Protein AF-E0U781-F1 (afdb_monomer_lite)

pLDDT: mean 78.9, std 15.71, range [33.62, 96.5]

Sequence (152 aa):
MTTIFLKNSLVGELKNSPSISHENLKQIEVIVDDIYHLIDLEQEKKQQNMQQEFQERNSQLETMADLINDLSNELETKLFEFKKLADNLHKIEQELKKIFAFNYSCKQASHHFYHPSINPCILIDTQMPFLVKQENKFILETKKIELLKAHK

Organism: Gloeothece verrucosa (strain PCC 7822) (NCBI:txid497965)

Foldseek 3Di:
DPLVVVLCVVLVVVVPDPPDDPVNSVVVNVVSVVVSVVVVVVVVVVVVVVVVVVVVVLVVVVVVQVVLQVVLVVVLVVLQVVLVVLVVVVVVVVVVVVVVVVVVVVDDDDDDDDDPPPPRPPDDWDWGWHWDDDDSDIDIDIDIDDSDDPDD

Radius of gyration: 38.87 Å; chains: 1; bounding box: 83×23×102 Å

Secondary structure (DSSP, 8-state):
-HHHHHHHHHHHHHHT-TTS-HHHHHHHHHHHHHHHHHHHHHHHHHHHHHHHHHHHHHHHHHHHHHHHHHHHHHHHHHHHHHHHHHHHHHHHHHHHHHHHHHHHHHS-SS---PPP---------EEEEEEEEETTEEEEEEEEE-------

Structure (mmCIF, N/CA/C/O backbone):
data_AF-E0U781-F1
#
_entry.id   AF-E0U781-F1
#
loop_
_atom_site.group_PDB
_atom_site.id
_atom_site.type_symbol
_atom_site.label_atom_id
_atom_site.label_alt_id
_atom_site.label_comp_id
_atom_site.label_asym_id
_atom_site.label_entity_id
_atom_site.label_seq_id
_atom_site.pdbx_PDB_ins_code
_atom_site.Cartn_x
_atom_site.Cartn_y
_atom_site.Cartn_z
_atom_site.occupancy
_atom_site.B_iso_or_equiv
_atom_site.auth_seq_id
_atom_site.auth_comp_id
_atom_site.auth_asym_id
_atom_site.auth_atom_id
_atom_site.pdbx_PDB_model_num
ATOM 1 N N . MET A 1 1 ? -26.204 -3.398 24.184 1.00 53.03 1 MET A N 1
ATOM 2 C CA . MET A 1 1 ? -27.473 -4.144 24.397 1.00 53.03 1 MET A CA 1
ATOM 3 C C . MET A 1 1 ? -27.391 -5.142 25.558 1.00 53.03 1 MET A C 1
ATOM 5 O O . MET A 1 1 ? -28.404 -5.394 26.191 1.00 53.03 1 MET A O 1
ATOM 9 N N . THR A 1 2 ? -26.210 -5.677 25.883 1.00 61.88 2 THR A N 1
ATOM 10 C CA . THR A 1 2 ? -25.999 -6.702 26.924 1.00 61.88 2 THR A CA 1
ATOM 11 C C . THR A 1 2 ? -25.955 -6.166 28.363 1.00 61.88 2 THR A C 1
ATOM 13 O O . THR A 1 2 ? -26.499 -6.807 29.256 1.00 61.88 2 THR A O 1
ATOM 16 N N . THR A 1 3 ? -25.380 -4.984 28.608 1.00 68.62 3 THR A N 1
ATOM 17 C CA . THR A 1 3 ? -25.246 -4.387 29.956 1.00 68.62 3 THR A CA 1
ATOM 18 C C . THR A 1 3 ? -26.588 -3.987 30.574 1.00 68.62 3 THR A C 1
ATOM 20 O O . THR A 1 3 ? -26.852 -4.304 31.728 1.00 68.62 3 THR A O 1
ATOM 23 N N . ILE A 1 4 ? -27.490 -3.397 29.785 1.00 72.56 4 ILE A N 1
ATOM 24 C CA . ILE A 1 4 ? -28.841 -3.007 30.233 1.00 72.56 4 ILE A CA 1
ATOM 25 C C . ILE A 1 4 ? -29.673 -4.230 30.654 1.00 72.56 4 ILE A C 1
ATOM 27 O O . ILE A 1 4 ? -30.395 -4.185 31.648 1.00 72.56 4 ILE A O 1
ATOM 31 N N . PHE A 1 5 ? -29.559 -5.339 29.920 1.00 74.88 5 PHE A N 1
ATOM 32 C CA . PHE A 1 5 ? -30.291 -6.567 30.235 1.00 74.88 5 PHE A CA 1
ATOM 33 C C . PHE A 1 5 ? -29.800 -7.197 31.547 1.00 74.88 5 PHE A C 1
ATOM 35 O O . PHE A 1 5 ? -30.606 -7.566 32.398 1.00 74.88 5 PHE A O 1
ATOM 42 N N . LEU A 1 6 ? -28.479 -7.245 31.746 1.00 75.88 6 LEU A N 1
ATOM 43 C CA . LEU A 1 6 ? -27.865 -7.755 32.974 1.00 75.88 6 LEU A CA 1
ATOM 44 C C . LEU A 1 6 ? -28.178 -6.866 34.187 1.00 75.88 6 LEU A C 1
ATOM 46 O O . LEU A 1 6 ? -28.491 -7.386 35.257 1.00 75.88 6 LEU A O 1
ATOM 50 N N . LYS A 1 7 ? -28.184 -5.539 34.009 1.00 81.31 7 LYS A N 1
ATOM 51 C CA . LYS A 1 7 ? -28.586 -4.568 35.037 1.00 81.31 7 LYS A CA 1
ATOM 52 C C . LYS A 1 7 ? -30.015 -4.817 35.513 1.00 81.31 7 LYS A C 1
ATOM 54 O O . LYS A 1 7 ? -30.260 -4.951 36.711 1.00 81.31 7 LYS A O 1
ATOM 59 N N . ASN A 1 8 ? -30.947 -4.929 34.569 1.00 80.94 8 ASN A N 1
ATOM 60 C CA . ASN A 1 8 ? -32.361 -5.129 34.875 1.00 80.94 8 ASN A CA 1
ATOM 61 C C . ASN A 1 8 ? -32.628 -6.494 35.530 1.00 80.94 8 ASN A C 1
ATOM 63 O O . ASN A 1 8 ? -33.476 -6.578 36.417 1.00 80.94 8 ASN A O 1
ATOM 67 N N . SER A 1 9 ? -31.885 -7.538 35.145 1.00 82.06 9 SER A N 1
ATOM 68 C CA . SER A 1 9 ? -31.967 -8.863 35.777 1.00 82.06 9 SER A CA 1
ATOM 69 C C . SER A 1 9 ? -31.487 -8.826 37.231 1.00 82.06 9 SER A C 1
ATOM 71 O O . SER A 1 9 ? -32.194 -9.286 38.123 1.00 82.06 9 SER A O 1
ATOM 73 N N . LEU A 1 10 ? -30.328 -8.208 37.488 1.00 79.75 10 LEU A N 1
ATOM 74 C CA . LEU A 1 10 ? -29.715 -8.158 38.819 1.00 79.75 10 LEU A CA 1
ATOM 75 C C . LEU A 1 10 ? -30.567 -7.356 39.819 1.00 79.75 10 LEU A C 1
ATOM 77 O O . LEU A 1 10 ? -30.821 -7.803 40.936 1.00 79.75 10 LEU A O 1
ATOM 81 N N . VAL A 1 11 ? -31.063 -6.185 39.403 1.00 79.25 11 VAL A N 1
ATOM 82 C CA . VAL A 1 11 ? -31.952 -5.347 40.229 1.00 79.25 11 VAL A CA 1
ATOM 83 C C . VAL A 1 11 ? -33.306 -6.034 40.450 1.00 79.25 11 VAL A C 1
ATOM 85 O O . VAL A 1 11 ? -33.881 -5.935 41.535 1.00 79.25 11 VAL A O 1
ATOM 88 N N . GLY A 1 12 ? -33.810 -6.760 39.446 1.00 79.38 12 GLY A N 1
ATOM 89 C CA . GLY A 1 12 ? -35.032 -7.557 39.558 1.00 79.38 12 GLY A CA 1
ATOM 90 C C . GLY A 1 12 ? -34.915 -8.694 40.578 1.00 79.38 12 GLY A C 1
ATOM 91 O O . GLY A 1 12 ? -35.825 -8.891 41.380 1.00 79.38 12 GLY A O 1
ATOM 92 N N . GLU A 1 13 ? -33.787 -9.402 40.601 1.00 80.94 13 GLU A N 1
ATOM 93 C CA . GLU A 1 13 ? -33.511 -10.467 41.576 1.00 80.94 13 GLU A CA 1
ATOM 94 C C . GLU A 1 13 ? -33.376 -9.926 43.007 1.00 80.94 13 GLU A C 1
ATOM 96 O O . GLU A 1 13 ? -33.946 -10.492 43.941 1.00 80.94 13 GLU A O 1
ATOM 101 N N . LEU A 1 14 ? -32.703 -8.785 43.183 1.00 78.94 14 LEU A N 1
ATOM 102 C CA . LEU A 1 14 ? -32.516 -8.147 44.491 1.00 78.94 14 LEU A CA 1
ATOM 103 C C . LEU A 1 14 ? -33.831 -7.655 45.112 1.00 78.94 14 LEU A C 1
ATOM 105 O O . LEU A 1 14 ? -34.015 -7.774 46.324 1.00 78.94 14 LEU A O 1
ATOM 109 N N . LYS A 1 15 ? -34.771 -7.162 44.295 1.00 79.62 15 LYS A N 1
ATOM 110 C CA . LYS A 1 15 ? -36.112 -6.731 44.741 1.00 79.62 15 LYS A CA 1
ATOM 111 C C . LYS A 1 15 ? -36.972 -7.861 45.296 1.00 79.62 15 LYS A C 1
ATOM 113 O O . LYS A 1 15 ? -37.859 -7.600 46.103 1.00 79.62 15 LYS A O 1
ATOM 118 N N . ASN A 1 16 ? -36.698 -9.098 44.894 1.00 81.31 16 ASN A N 1
ATOM 119 C CA . ASN A 1 16 ? -37.429 -10.277 45.352 1.00 81.31 16 ASN A CA 1
ATOM 120 C C . ASN A 1 16 ? -36.820 -10.907 46.616 1.00 81.31 16 ASN A C 1
ATOM 122 O O . ASN A 1 16 ? -37.334 -11.915 47.100 1.00 81.31 16 ASN A O 1
ATOM 126 N N . SER A 1 17 ? -35.737 -10.337 47.161 1.00 78.38 17 SER A N 1
ATOM 127 C CA . SER A 1 17 ? -35.055 -10.877 48.336 1.00 78.38 17 SER A CA 1
ATOM 128 C C . SER A 1 17 ? -35.697 -10.378 49.641 1.00 78.38 17 SER A C 1
ATOM 130 O O . SER A 1 17 ? -35.636 -9.183 49.936 1.00 78.38 17 SER A O 1
ATOM 132 N N . PRO A 1 18 ? -36.277 -11.264 50.474 1.00 74.62 18 PRO A N 1
ATOM 133 C CA . PRO A 1 18 ? -36.986 -10.870 51.695 1.00 74.62 18 PRO A CA 1
ATOM 134 C C . PRO A 1 18 ? -36.064 -10.393 52.833 1.00 74.62 18 PRO A C 1
ATOM 136 O O . PRO A 1 18 ? -36.548 -9.937 53.866 1.00 74.62 18 PRO A O 1
ATOM 139 N N . SER A 1 19 ? -34.744 -10.508 52.671 1.00 80.94 19 SER A N 1
ATOM 140 C CA . SER A 1 19 ? -33.731 -10.224 53.697 1.00 80.94 19 SER A CA 1
ATOM 141 C C . SER A 1 19 ? -33.027 -8.869 53.541 1.00 80.94 19 SER A C 1
ATOM 143 O O . SER A 1 19 ? -32.204 -8.515 54.386 1.00 80.94 19 SER A O 1
ATOM 145 N N . ILE A 1 20 ? -33.337 -8.093 52.498 1.00 78.69 20 ILE A N 1
ATOM 146 C CA . ILE A 1 20 ? -32.697 -6.798 52.221 1.00 78.69 20 ILE A CA 1
ATOM 147 C C . ILE A 1 20 ? -33.620 -5.659 52.673 1.00 78.69 20 ILE A C 1
ATOM 149 O O . ILE A 1 20 ? -34.785 -5.594 52.287 1.00 78.69 20 ILE A O 1
ATOM 153 N N . SER A 1 21 ? -33.102 -4.737 53.492 1.00 86.06 21 SER A N 1
ATOM 154 C CA . SER A 1 21 ? -33.850 -3.538 53.884 1.00 86.06 21 SER A CA 1
ATOM 155 C C . SER A 1 21 ? -34.025 -2.588 52.695 1.00 86.06 21 SER A C 1
ATOM 157 O O . SER A 1 21 ? -33.183 -2.522 51.802 1.00 86.06 21 SER A O 1
ATOM 159 N N . HIS A 1 22 ? -35.099 -1.798 52.695 1.00 82.12 22 HIS A N 1
ATOM 160 C CA . HIS A 1 22 ? -35.378 -0.861 51.603 1.00 82.12 22 HIS A CA 1
ATOM 161 C C . HIS A 1 22 ? -34.259 0.179 51.393 1.00 82.12 22 HIS A C 1
ATOM 163 O O . HIS A 1 22 ? -33.963 0.545 50.259 1.00 82.12 22 HIS A O 1
ATOM 169 N N . GLU A 1 23 ? -33.611 0.615 52.476 1.00 85.44 23 GLU A N 1
ATOM 170 C CA . GLU A 1 23 ? -32.486 1.556 52.424 1.00 85.44 23 GLU A CA 1
ATOM 171 C C . GLU A 1 23 ? -31.241 0.919 51.791 1.00 85.44 23 GLU A C 1
ATOM 173 O O . GLU A 1 23 ? -30.635 1.498 50.891 1.00 85.44 23 GLU A O 1
ATOM 178 N N . ASN A 1 24 ? -30.915 -0.321 52.176 1.00 85.69 24 ASN A N 1
ATOM 179 C CA . ASN A 1 24 ? -29.811 -1.063 51.568 1.00 85.69 24 ASN A CA 1
ATOM 180 C C . ASN A 1 24 ? -30.092 -1.358 50.090 1.00 85.69 24 ASN A C 1
ATOM 182 O O . ASN A 1 24 ? -29.175 -1.325 49.277 1.00 85.69 24 ASN A O 1
ATOM 186 N N . LEU A 1 25 ? -31.354 -1.604 49.722 1.00 85.56 25 LEU A N 1
ATOM 187 C CA . LEU A 1 25 ? -31.742 -1.844 48.334 1.00 85.56 25 LEU A CA 1
ATOM 188 C C . LEU A 1 25 ? -31.509 -0.608 47.453 1.00 85.56 25 LEU A C 1
ATOM 190 O O . LEU A 1 25 ? -30.952 -0.745 46.369 1.00 85.56 25 LEU A O 1
ATOM 194 N N . LYS A 1 26 ? -31.846 0.595 47.938 1.00 85.50 26 LYS A N 1
ATOM 195 C CA . LYS A 1 26 ? -31.552 1.853 47.228 1.00 85.50 26 LYS A CA 1
ATOM 196 C C . LYS A 1 26 ? -30.055 2.091 47.065 1.00 85.50 26 LYS A C 1
ATOM 198 O O . LYS A 1 26 ? -29.614 2.494 45.995 1.00 85.50 26 LYS A O 1
ATOM 203 N N . GLN A 1 27 ? -29.270 1.826 48.109 1.00 88.88 27 GLN A N 1
ATOM 204 C CA . GLN A 1 27 ? -27.812 1.956 48.034 1.00 88.88 27 GLN A CA 1
ATOM 205 C C . GLN A 1 27 ? -27.216 0.974 47.020 1.00 88.88 27 GLN A C 1
ATOM 207 O O . GLN A 1 27 ? -26.353 1.356 46.235 1.00 88.88 27 GLN A O 1
ATOM 212 N N . ILE A 1 28 ? -27.715 -0.266 46.980 1.00 86.94 28 ILE A N 1
ATOM 213 C CA . ILE A 1 28 ? -27.292 -1.260 45.988 1.00 86.94 28 ILE A CA 1
ATOM 214 C C . ILE A 1 28 ? -27.687 -0.826 44.570 1.00 86.94 28 ILE A C 1
ATOM 216 O O . ILE A 1 28 ? -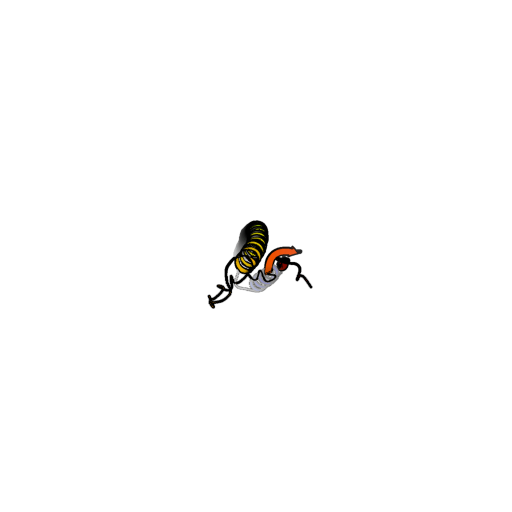26.867 -0.956 43.670 1.00 86.94 28 ILE A O 1
ATOM 220 N N . GLU A 1 29 ? -28.889 -0.280 44.356 1.00 87.69 29 GLU A N 1
ATOM 221 C CA . GLU A 1 29 ? -29.296 0.249 43.044 1.00 87.69 29 GLU A CA 1
ATOM 222 C C . GLU A 1 29 ? -28.345 1.353 42.552 1.00 87.69 29 GLU A C 1
ATOM 224 O O . GLU A 1 29 ? -27.909 1.303 41.406 1.00 87.69 29 GLU A O 1
ATOM 229 N N . VAL A 1 30 ? -27.951 2.292 43.421 1.00 90.75 30 VAL A N 1
ATOM 230 C CA . VAL A 1 30 ? -26.987 3.353 43.070 1.00 90.75 30 VAL A CA 1
ATOM 231 C C . VAL A 1 30 ? -25.614 2.774 42.718 1.00 90.75 30 VAL A C 1
ATOM 233 O O . VAL A 1 30 ? -25.050 3.116 41.684 1.00 90.75 30 VAL A O 1
ATOM 236 N N . ILE A 1 31 ? -25.096 1.846 43.528 1.00 91.12 31 ILE A N 1
ATOM 237 C CA . ILE A 1 31 ? -23.800 1.197 43.266 1.00 91.12 31 ILE A CA 1
ATOM 238 C C . ILE A 1 31 ? -23.835 0.425 41.942 1.00 9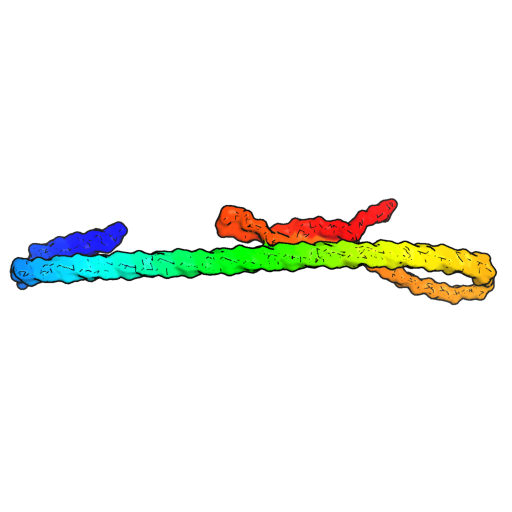1.12 31 ILE A C 1
ATOM 240 O O . ILE A 1 31 ? -22.871 0.444 41.179 1.00 91.12 31 ILE A O 1
ATOM 244 N N . VAL A 1 32 ? -24.940 -0.267 41.658 1.00 90.00 32 VAL A N 1
ATOM 245 C CA . VAL A 1 32 ? -25.128 -0.986 40.396 1.00 90.00 32 VAL A CA 1
ATOM 246 C C . VAL A 1 32 ? -25.116 -0.006 39.221 1.00 90.00 32 VAL A C 1
ATOM 248 O O . VAL A 1 32 ? -24.444 -0.272 38.225 1.00 90.00 32 VAL A O 1
ATOM 251 N N . ASP A 1 33 ? -25.797 1.131 39.339 1.00 89.69 33 ASP A N 1
ATOM 252 C CA . ASP A 1 33 ? -25.808 2.180 38.318 1.00 89.69 33 ASP A CA 1
ATOM 253 C C . ASP A 1 33 ? -24.404 2.733 38.044 1.00 89.69 33 ASP A C 1
ATOM 255 O O . ASP A 1 33 ? -23.998 2.795 36.880 1.00 89.69 33 ASP A O 1
ATOM 259 N N . ASP A 1 34 ? -23.641 3.031 39.096 1.00 92.88 34 ASP A N 1
ATOM 260 C CA . ASP A 1 34 ? -22.260 3.508 38.993 1.00 92.88 34 ASP A CA 1
ATOM 261 C C . ASP A 1 34 ? -21.346 2.468 38.326 1.00 92.88 34 ASP A C 1
ATOM 263 O O . ASP A 1 34 ? -20.555 2.804 37.442 1.00 92.88 34 ASP A O 1
ATOM 267 N N . ILE A 1 35 ? -21.476 1.186 38.691 1.00 92.12 35 ILE A N 1
ATOM 268 C CA . ILE A 1 35 ? -20.696 0.095 38.084 1.00 92.12 35 ILE A CA 1
ATOM 269 C C . ILE A 1 35 ? -20.991 -0.015 36.588 1.00 92.12 35 ILE A C 1
ATOM 271 O O . ILE A 1 35 ? -20.060 -0.116 35.788 1.00 92.12 35 ILE A O 1
ATOM 275 N N . TYR A 1 36 ? -22.263 0.007 36.185 1.00 90.31 36 TYR A N 1
ATOM 276 C CA . TYR A 1 36 ? -22.609 -0.075 34.765 1.00 90.31 36 TYR A CA 1
ATOM 277 C C . TYR A 1 36 ? -22.150 1.162 33.991 1.00 90.31 36 TYR A C 1
ATOM 279 O O . TYR A 1 36 ? -21.660 1.014 32.874 1.00 90.31 36 TYR A O 1
ATOM 287 N N . HIS A 1 37 ? -22.217 2.352 34.593 1.00 90.25 37 HIS A N 1
ATOM 288 C CA . HIS A 1 37 ? -21.675 3.561 33.982 1.00 90.25 37 HIS A CA 1
ATOM 289 C C . HIS A 1 37 ? -20.157 3.466 33.761 1.00 90.25 37 HIS A C 1
ATOM 291 O O . HIS A 1 37 ? -19.670 3.782 32.676 1.00 90.25 37 HIS A O 1
ATOM 297 N N . LEU A 1 38 ? -19.408 2.963 34.749 1.00 94.06 38 LEU A N 1
ATOM 298 C CA . LEU A 1 38 ? -17.968 2.720 34.616 1.00 94.06 38 LEU A CA 1
ATOM 299 C C . LEU A 1 38 ? -17.649 1.687 33.528 1.00 94.06 38 LEU A C 1
ATOM 301 O O . LEU A 1 38 ? -16.685 1.862 32.784 1.00 94.06 38 LEU A O 1
ATOM 305 N N . ILE A 1 39 ? -18.457 0.629 33.409 1.00 92.38 39 ILE A N 1
ATOM 306 C CA . ILE A 1 39 ? -18.307 -0.370 32.342 1.00 92.38 39 ILE A CA 1
ATOM 307 C C . ILE A 1 39 ? -18.503 0.275 30.966 1.00 92.38 39 ILE A C 1
ATOM 309 O O . ILE A 1 39 ? -17.709 0.012 30.062 1.00 92.38 39 ILE A O 1
ATOM 313 N N . ASP A 1 40 ? -19.531 1.108 30.802 1.00 91.69 40 ASP A N 1
ATOM 314 C CA . ASP A 1 40 ? -19.808 1.782 29.532 1.00 91.69 40 ASP A CA 1
ATOM 315 C C . ASP A 1 40 ? -18.668 2.752 29.158 1.00 91.69 40 ASP A C 1
ATOM 317 O O . ASP A 1 40 ? -18.204 2.740 28.017 1.00 91.69 40 ASP A O 1
ATOM 321 N N . LEU A 1 41 ? -18.136 3.510 30.127 1.00 94.12 41 LEU A N 1
ATOM 322 C CA . LEU A 1 41 ? -16.976 4.390 29.924 1.00 94.12 41 LEU A CA 1
ATOM 323 C C . LEU A 1 41 ? -15.712 3.618 29.515 1.00 94.12 41 LEU A C 1
ATOM 325 O O . LEU A 1 41 ? -14.984 4.042 28.616 1.00 94.12 41 LEU A O 1
ATOM 329 N N . GLU A 1 42 ? -15.439 2.475 30.146 1.00 94.38 42 GLU A N 1
ATOM 330 C CA . GLU A 1 42 ? -14.278 1.647 29.801 1.00 94.38 42 GLU A CA 1
ATOM 331 C C . GLU A 1 42 ? -14.427 1.033 28.397 1.00 94.38 42 GLU A C 1
ATOM 333 O O . GLU A 1 42 ? -13.455 0.951 27.640 1.00 94.38 42 GLU A O 1
ATOM 338 N N . GLN A 1 43 ? -15.647 0.644 28.008 1.00 93.56 43 GLN A N 1
ATOM 339 C CA . GLN A 1 43 ? -15.940 0.178 26.649 1.00 93.56 43 GLN A CA 1
ATOM 340 C C . GLN A 1 43 ? -15.737 1.284 25.612 1.00 93.56 43 GLN A C 1
ATOM 342 O O . GLN A 1 43 ? -15.103 1.034 24.584 1.00 93.56 43 GLN A O 1
ATOM 347 N N . GLU A 1 44 ? -16.219 2.497 25.889 1.00 94.94 44 GLU A N 1
ATOM 348 C CA . GLU A 1 44 ? -16.035 3.653 25.014 1.00 94.94 44 GLU A CA 1
ATOM 349 C C . GLU A 1 44 ? -14.548 3.978 24.842 1.00 94.94 44 GLU A C 1
ATOM 351 O O . GLU A 1 44 ? -14.057 4.069 23.716 1.00 94.94 44 GLU A O 1
ATOM 356 N N . LYS A 1 45 ? -13.797 4.047 25.945 1.00 95.94 45 LYS A N 1
ATOM 357 C CA . LYS A 1 45 ? -12.347 4.269 25.923 1.00 95.94 45 LYS A CA 1
ATOM 358 C C . LYS A 1 45 ? -11.621 3.199 25.110 1.00 95.94 45 LYS A C 1
ATOM 360 O O . LYS A 1 45 ? -10.749 3.512 24.300 1.00 95.94 45 LYS A O 1
ATOM 365 N N . LYS A 1 46 ? -11.986 1.926 25.284 1.00 95.81 46 LYS A N 1
ATOM 366 C CA . LYS A 1 46 ? -11.406 0.828 24.503 1.00 95.81 46 LYS A CA 1
ATOM 367 C C . LYS A 1 46 ? -11.707 0.981 23.012 1.00 95.81 46 LYS A C 1
ATOM 369 O O . LYS A 1 46 ? -10.826 0.741 22.188 1.00 95.81 46 LYS A O 1
ATOM 374 N N . GLN A 1 47 ? -12.927 1.376 22.659 1.00 95.81 47 GLN A N 1
ATOM 375 C CA . GLN A 1 47 ? -13.317 1.610 21.272 1.00 95.81 47 GLN A CA 1
ATOM 376 C C . GLN A 1 47 ? -12.549 2.784 20.657 1.00 95.81 47 GLN A C 1
ATOM 378 O O . GLN A 1 47 ? -12.048 2.652 19.540 1.00 95.81 47 GLN A O 1
ATOM 383 N N . GLN A 1 48 ? -12.395 3.885 21.395 1.00 96.25 48 GLN A N 1
ATOM 384 C CA . GLN A 1 48 ? -11.604 5.041 20.971 1.00 96.25 48 GLN A CA 1
ATOM 385 C C . GLN A 1 48 ? -10.134 4.664 20.743 1.00 96.25 48 GLN A C 1
ATOM 387 O O . GLN A 1 48 ? -9.588 4.972 19.687 1.00 96.25 48 GLN A O 1
ATOM 392 N N . ASN A 1 49 ? -9.523 3.917 21.669 1.00 96.25 49 ASN A N 1
ATOM 393 C CA . ASN A 1 49 ? -8.141 3.453 21.522 1.00 96.25 49 ASN A CA 1
ATOM 394 C C . ASN A 1 49 ? -7.963 2.567 20.280 1.00 96.25 49 ASN A C 1
ATOM 396 O O . ASN A 1 49 ? -7.048 2.790 19.494 1.00 96.25 49 ASN A O 1
ATOM 400 N N . MET A 1 50 ? -8.863 1.599 20.057 1.00 95.44 50 MET A N 1
ATOM 401 C CA . MET A 1 50 ? -8.812 0.755 18.855 1.00 95.44 50 MET A CA 1
ATOM 402 C C . MET A 1 50 ? -8.976 1.575 17.571 1.00 95.44 50 MET A C 1
ATOM 404 O O . MET A 1 50 ? -8.311 1.300 16.573 1.00 95.44 50 MET A O 1
ATOM 408 N N . GLN A 1 51 ? -9.855 2.579 17.580 1.00 95.88 51 GLN A N 1
ATOM 409 C CA . GLN A 1 51 ? -10.056 3.454 16.430 1.00 95.88 51 GLN A CA 1
ATOM 410 C C . GLN A 1 51 ? -8.807 4.293 16.137 1.00 95.88 51 GLN A C 1
ATOM 412 O O . GLN A 1 51 ? -8.428 4.422 14.973 1.00 95.88 51 GLN A O 1
ATOM 417 N N . GLN A 1 52 ? -8.151 4.816 17.174 1.00 96.50 52 GLN A N 1
ATOM 418 C CA . GLN A 1 52 ? -6.905 5.560 17.035 1.00 96.50 52 GLN A CA 1
ATOM 419 C C . GLN A 1 52 ? -5.778 4.670 16.4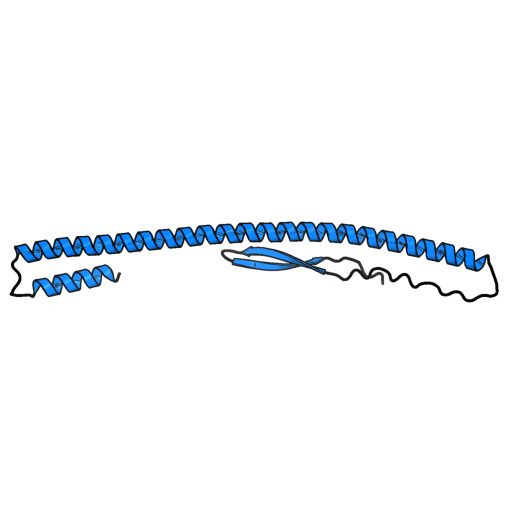92 1.00 96.50 52 GLN A C 1
ATOM 421 O O . GLN A 1 52 ? -5.148 5.028 15.499 1.00 96.50 52 GLN A O 1
ATOM 426 N N . GLU A 1 53 ? -5.572 3.480 17.065 1.00 96.31 53 GLU A N 1
ATOM 427 C CA . GLU A 1 53 ? -4.570 2.524 16.573 1.00 96.31 53 GLU A CA 1
ATOM 428 C C . GLU A 1 53 ? -4.816 2.157 15.102 1.00 96.31 53 GLU A C 1
ATOM 430 O O . GLU A 1 53 ? -3.881 2.096 14.301 1.00 96.31 53 GLU A O 1
ATOM 435 N N . PHE A 1 54 ? -6.079 1.949 14.716 1.00 93.69 54 PHE A N 1
ATOM 436 C CA . PHE A 1 54 ? -6.438 1.663 13.330 1.00 93.69 54 PHE A CA 1
ATOM 437 C C . PHE A 1 54 ? -6.105 2.834 12.394 1.00 93.69 54 PHE A C 1
ATOM 439 O O . PHE A 1 54 ? -5.553 2.617 11.314 1.00 93.69 54 PHE A O 1
ATOM 446 N N . GLN A 1 55 ? -6.396 4.073 12.804 1.00 93.69 55 GLN A N 1
ATOM 447 C CA . GLN A 1 55 ? -6.064 5.276 12.034 1.00 93.69 55 GLN A CA 1
ATOM 448 C C . GLN A 1 55 ? -4.551 5.447 11.862 1.00 93.69 55 GLN A C 1
ATOM 450 O O . GLN A 1 55 ? -4.086 5.694 10.748 1.00 93.69 55 GLN A O 1
ATOM 455 N N . GLU A 1 56 ? -3.780 5.255 12.933 1.00 94.88 56 GLU A N 1
ATOM 456 C CA . GLU A 1 56 ? -2.317 5.331 12.896 1.00 94.88 56 GLU A CA 1
ATOM 457 C C . GLU A 1 56 ? -1.727 4.273 11.956 1.00 94.88 56 GLU A C 1
ATOM 459 O O . GLU A 1 56 ? -0.889 4.585 11.107 1.00 94.88 56 GLU A O 1
ATOM 464 N N . ARG A 1 57 ? -2.205 3.024 12.040 1.00 92.69 57 ARG A N 1
ATOM 465 C CA . ARG A 1 57 ? -1.773 1.947 11.136 1.00 92.69 57 ARG A CA 1
ATOM 466 C C . ARG A 1 57 ? -2.147 2.214 9.685 1.00 92.69 57 ARG A C 1
ATOM 468 O O . ARG A 1 57 ? -1.338 1.943 8.800 1.00 92.69 57 ARG A O 1
ATOM 475 N N . ASN A 1 58 ? -3.332 2.761 9.430 1.00 90.62 58 ASN A N 1
ATOM 476 C CA . ASN A 1 58 ? -3.741 3.105 8.074 1.00 90.62 58 ASN A CA 1
ATOM 477 C C . ASN A 1 58 ? -2.856 4.216 7.484 1.00 90.62 58 ASN A C 1
ATOM 479 O O . ASN A 1 58 ? -2.415 4.099 6.345 1.00 90.62 58 ASN A O 1
ATOM 483 N N . SER A 1 59 ? -2.511 5.236 8.273 1.00 92.25 59 SER A N 1
ATOM 484 C CA . SER A 1 59 ? -1.587 6.295 7.844 1.00 92.25 59 SER A CA 1
ATOM 485 C C . SER A 1 59 ? -0.172 5.766 7.559 1.00 92.25 59 SER A C 1
ATOM 487 O O . SER A 1 59 ? 0.462 6.164 6.578 1.00 92.25 59 SER A O 1
ATOM 489 N N . GLN A 1 60 ? 0.315 4.809 8.359 1.00 94.25 60 GLN A N 1
ATOM 490 C CA . GLN A 1 60 ? 1.591 4.129 8.094 1.00 94.25 60 GLN A CA 1
ATOM 491 C C . GLN A 1 60 ? 1.564 3.360 6.766 1.00 94.25 60 GLN A C 1
ATOM 493 O O . GLN A 1 60 ? 2.531 3.419 6.008 1.00 94.25 60 GLN A O 1
ATOM 498 N N . LEU A 1 61 ? 0.464 2.661 6.469 1.00 90.88 61 LEU A N 1
ATOM 499 C CA . LEU A 1 61 ? 0.295 1.937 5.207 1.00 90.88 61 LEU A CA 1
ATOM 500 C C . LEU A 1 61 ? 0.236 2.880 4.000 1.00 90.88 61 LEU A C 1
ATOM 502 O O . LEU A 1 61 ? 0.853 2.581 2.982 1.00 90.88 61 LEU A O 1
ATOM 506 N N . GLU A 1 62 ? -0.447 4.020 4.122 1.00 91.25 62 GLU A N 1
ATOM 507 C CA . GLU A 1 62 ? -0.465 5.063 3.085 1.00 91.25 62 GLU A CA 1
ATOM 508 C C . GLU A 1 62 ? 0.947 5.573 2.794 1.00 91.25 62 GLU A C 1
ATOM 510 O O . GLU A 1 62 ? 1.389 5.544 1.649 1.00 91.25 62 GLU A O 1
ATOM 515 N N . THR A 1 63 ? 1.702 5.902 3.842 1.00 93.56 63 THR A N 1
ATOM 516 C CA . THR A 1 63 ? 3.092 6.364 3.707 1.00 93.56 63 THR A CA 1
ATOM 517 C C . THR A 1 63 ? 3.987 5.311 3.038 1.00 93.56 63 THR A C 1
ATOM 519 O O . THR A 1 63 ? 4.838 5.638 2.212 1.00 93.56 63 THR A O 1
ATOM 522 N N . MET A 1 64 ? 3.807 4.027 3.371 1.00 91.88 64 MET A N 1
ATOM 523 C CA . MET A 1 64 ? 4.543 2.936 2.720 1.00 91.88 64 MET A CA 1
ATOM 524 C C . MET A 1 64 ? 4.159 2.770 1.247 1.00 91.88 64 MET A C 1
ATOM 526 O O . MET A 1 64 ? 5.028 2.477 0.426 1.00 91.88 64 MET A O 1
ATOM 530 N N . ALA A 1 65 ? 2.880 2.939 0.909 1.00 90.44 65 ALA A N 1
ATOM 531 C CA . ALA A 1 65 ? 2.415 2.859 -0.468 1.00 90.44 65 ALA A CA 1
ATOM 532 C C . ALA A 1 65 ? 3.014 3.977 -1.329 1.00 90.44 65 ALA A C 1
ATOM 534 O O . ALA A 1 65 ? 3.501 3.698 -2.426 1.00 90.44 65 ALA A O 1
ATOM 535 N N . ASP A 1 66 ? 3.056 5.200 -0.800 1.00 92.31 66 ASP A N 1
ATOM 536 C CA . ASP A 1 66 ? 3.691 6.339 -1.463 1.00 92.31 66 ASP A CA 1
ATOM 537 C C . ASP A 1 66 ? 5.184 6.072 -1.704 1.00 92.31 66 ASP A C 1
ATOM 539 O O . ASP A 1 66 ? 5.656 6.192 -2.833 1.00 92.31 66 ASP A O 1
ATOM 543 N N . LEU A 1 67 ? 5.906 5.574 -0.692 1.00 94.50 67 LEU A N 1
ATOM 544 C CA . LEU A 1 67 ? 7.323 5.220 -0.828 1.00 94.50 67 LEU A CA 1
ATOM 545 C C . LEU A 1 67 ? 7.568 4.151 -1.905 1.00 94.50 67 LEU A C 1
ATOM 547 O O . LEU A 1 67 ? 8.520 4.250 -2.680 1.00 94.50 67 LEU A O 1
ATOM 551 N N . ILE A 1 68 ? 6.730 3.112 -1.958 1.00 90.81 68 ILE A N 1
ATOM 552 C CA . ILE A 1 68 ? 6.836 2.059 -2.978 1.00 90.81 68 ILE A CA 1
ATOM 553 C C . ILE A 1 68 ? 6.619 2.646 -4.372 1.00 90.81 68 ILE A C 1
ATOM 555 O O . ILE A 1 68 ? 7.353 2.301 -5.301 1.00 90.81 68 ILE A O 1
ATOM 559 N N . ASN A 1 69 ? 5.643 3.538 -4.524 1.00 92.19 69 ASN A N 1
ATOM 560 C CA . ASN A 1 69 ? 5.359 4.190 -5.796 1.00 92.19 69 ASN A CA 1
ATOM 561 C C . ASN A 1 69 ? 6.512 5.102 -6.235 1.00 92.19 69 ASN A C 1
ATOM 563 O O . ASN A 1 69 ? 6.924 5.039 -7.394 1.00 92.19 69 ASN A O 1
ATOM 567 N N . ASP A 1 70 ? 7.094 5.870 -5.315 1.00 94.00 70 ASP A N 1
ATOM 568 C CA . ASP A 1 70 ? 8.252 6.723 -5.591 1.00 94.00 70 ASP A CA 1
ATOM 569 C C . ASP A 1 70 ? 9.471 5.908 -6.038 1.00 94.00 70 ASP A C 1
ATOM 571 O O . ASP A 1 70 ? 10.065 6.198 -7.080 1.00 94.00 70 ASP A O 1
ATOM 575 N N . LEU A 1 71 ? 9.797 4.828 -5.319 1.00 92.00 71 LEU A N 1
ATOM 576 C CA . LEU A 1 71 ? 10.890 3.923 -5.693 1.00 92.00 71 LEU A CA 1
ATOM 577 C C . LEU A 1 71 ? 10.647 3.256 -7.051 1.00 92.00 71 LEU A C 1
ATOM 579 O O . LEU A 1 71 ? 11.578 3.066 -7.835 1.00 92.00 71 LEU A O 1
ATOM 583 N N . SER A 1 72 ? 9.395 2.915 -7.349 1.00 90.00 72 SER A N 1
ATOM 584 C CA . SER A 1 72 ? 9.025 2.306 -8.628 1.00 90.00 72 SER A CA 1
ATOM 585 C C . SER A 1 72 ? 9.180 3.295 -9.787 1.00 90.00 72 SER A C 1
ATOM 587 O O . SER A 1 72 ? 9.695 2.925 -10.843 1.00 90.00 72 SER A O 1
ATOM 589 N N . ASN A 1 73 ? 8.835 4.568 -9.573 1.00 89.81 73 ASN A N 1
ATOM 590 C CA . ASN A 1 73 ? 9.060 5.648 -10.538 1.00 89.81 73 ASN A CA 1
ATOM 591 C C . ASN A 1 73 ? 10.557 5.933 -10.758 1.00 89.81 73 ASN A C 1
ATOM 593 O O . ASN A 1 73 ? 10.999 6.152 -11.894 1.00 89.81 73 ASN A O 1
ATOM 597 N N . GLU A 1 74 ? 11.359 5.918 -9.689 1.00 92.94 74 GLU A N 1
ATOM 598 C CA . GLU A 1 74 ? 12.813 6.075 -9.785 1.00 92.94 74 GLU A CA 1
ATOM 599 C C . GLU A 1 74 ? 13.435 4.923 -10.587 1.00 92.94 74 GLU A C 1
ATOM 601 O O . GLU A 1 74 ? 14.227 5.153 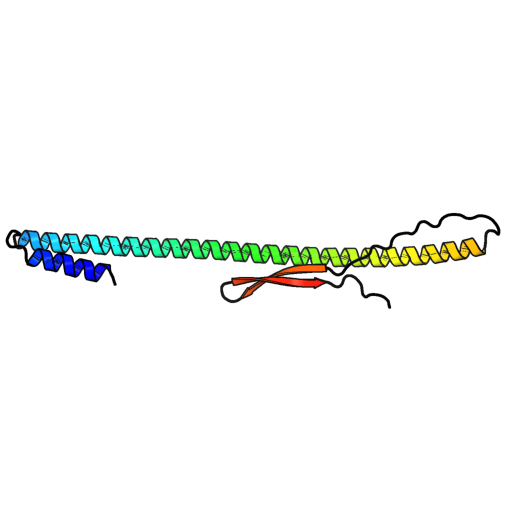-11.509 1.00 92.94 74 GLU A O 1
ATOM 606 N N . LEU A 1 75 ? 13.024 3.686 -10.298 1.00 88.38 75 LEU A N 1
ATOM 607 C CA . LEU A 1 75 ? 13.487 2.499 -11.009 1.00 88.38 75 LEU A CA 1
ATOM 608 C C . LEU A 1 75 ? 13.087 2.532 -12.491 1.00 88.38 75 LEU A C 1
ATOM 610 O O . LEU A 1 75 ? 13.927 2.261 -13.351 1.00 88.38 75 LEU A O 1
ATOM 614 N N . GLU A 1 76 ? 11.850 2.926 -12.809 1.00 87.62 76 GLU A N 1
ATOM 615 C CA . GLU A 1 76 ? 11.394 3.149 -14.188 1.00 87.62 76 GLU A CA 1
ATOM 616 C C . GLU A 1 76 ? 12.303 4.156 -14.915 1.00 87.62 76 GLU A C 1
ATOM 618 O O . GLU A 1 76 ? 12.779 3.889 -16.024 1.00 87.62 76 GLU A O 1
ATOM 623 N N . THR A 1 77 ? 12.633 5.277 -14.271 1.00 89.00 77 THR A N 1
ATOM 624 C CA . THR A 1 77 ? 13.531 6.295 -14.840 1.00 89.00 77 THR A CA 1
ATOM 625 C C . THR A 1 77 ? 14.930 5.735 -15.108 1.00 89.00 77 THR A C 1
ATOM 627 O O . THR A 1 77 ? 15.475 5.913 -16.203 1.00 89.00 77 THR A O 1
ATOM 630 N N . LYS A 1 78 ? 15.503 4.998 -14.150 1.00 87.56 78 LYS A N 1
ATOM 631 C CA . LYS A 1 78 ? 16.827 4.369 -14.290 1.00 87.56 78 LYS A CA 1
ATOM 632 C C . LYS A 1 78 ? 16.860 3.324 -15.401 1.00 87.56 78 LYS A C 1
ATOM 634 O O . LYS A 1 78 ? 17.837 3.243 -16.147 1.00 87.56 78 LYS A O 1
ATOM 639 N N . LEU A 1 79 ? 15.781 2.566 -15.568 1.00 85.00 79 LEU A N 1
ATOM 640 C CA . LEU A 1 79 ? 15.642 1.611 -16.664 1.00 85.00 79 LEU A CA 1
ATOM 641 C C . LEU A 1 79 ? 15.609 2.304 -18.032 1.00 85.00 79 LEU A C 1
ATOM 643 O O . LEU A 1 79 ? 16.240 1.824 -18.977 1.00 85.00 79 LEU A O 1
ATOM 647 N N . PHE A 1 80 ? 14.947 3.459 -18.148 1.00 84.38 80 PHE A N 1
ATOM 648 C CA . PHE A 1 80 ? 14.986 4.256 -19.378 1.00 84.38 80 PHE A CA 1
ATOM 649 C C . PHE A 1 80 ? 16.378 4.825 -19.681 1.00 84.38 80 PHE A C 1
ATOM 651 O O . PHE A 1 80 ? 16.780 4.867 -20.848 1.00 84.38 80 PHE A O 1
ATOM 658 N N . GLU A 1 81 ? 17.132 5.251 -18.666 1.00 87.12 81 GLU A N 1
ATOM 659 C CA . GLU A 1 81 ? 18.532 5.667 -18.834 1.00 87.12 81 GLU A CA 1
ATOM 660 C C . GLU A 1 81 ? 19.401 4.505 -19.332 1.00 87.12 81 GLU A C 1
ATOM 662 O O . GLU A 1 81 ? 20.142 4.656 -20.308 1.00 87.12 81 GLU A O 1
ATOM 667 N N . PHE A 1 82 ? 19.256 3.326 -18.721 1.00 83.94 82 PHE A N 1
ATOM 668 C CA . PHE A 1 82 ? 19.970 2.120 -19.132 1.00 83.94 82 PHE A CA 1
ATOM 669 C C . PHE A 1 82 ? 19.637 1.716 -20.576 1.00 83.94 82 PHE A C 1
ATOM 671 O O . PHE A 1 82 ? 20.538 1.401 -21.352 1.00 83.94 82 PHE A O 1
ATOM 678 N N . LYS A 1 83 ? 18.363 1.805 -20.977 1.00 81.62 83 LYS A N 1
ATOM 679 C CA . LYS A 1 83 ? 17.930 1.583 -22.365 1.00 81.62 83 LYS A CA 1
ATOM 680 C C . LYS A 1 83 ? 18.664 2.496 -23.348 1.00 81.62 83 LYS A C 1
ATOM 682 O O . LYS A 1 83 ? 19.210 2.014 -24.336 1.00 81.62 83 LYS A O 1
ATOM 687 N N . LYS A 1 84 ? 18.744 3.801 -23.062 1.00 83.56 84 LYS A N 1
ATOM 688 C CA . LYS A 1 84 ? 19.482 4.754 -23.915 1.00 83.56 84 LYS A CA 1
ATOM 689 C C . LYS A 1 84 ? 20.965 4.394 -24.025 1.00 83.56 84 LYS A C 1
ATOM 691 O O . LYS A 1 84 ? 21.550 4.529 -25.100 1.00 83.56 84 LYS A O 1
ATOM 696 N N . LEU A 1 85 ? 21.577 3.946 -22.928 1.00 82.88 85 LEU A N 1
ATOM 697 C CA . LEU A 1 85 ? 22.970 3.500 -22.927 1.00 82.88 85 LEU A CA 1
ATOM 698 C C . LEU A 1 85 ? 23.157 2.261 -23.813 1.00 82.88 85 LEU A C 1
ATOM 700 O O . LEU A 1 85 ? 24.084 2.228 -24.622 1.00 82.88 85 LEU A O 1
ATOM 704 N N . ALA A 1 86 ? 22.260 1.282 -23.698 1.00 78.12 86 ALA A N 1
ATOM 705 C CA . ALA A 1 86 ? 22.280 0.077 -24.517 1.00 78.12 86 ALA A CA 1
ATOM 706 C C . ALA A 1 86 ? 22.101 0.390 -26.013 1.00 78.12 86 ALA A C 1
ATOM 708 O O . ALA A 1 86 ? 22.865 -0.120 -26.831 1.00 78.12 86 ALA A O 1
ATOM 709 N N . ASP A 1 87 ? 21.178 1.291 -26.369 1.00 78.44 87 ASP A N 1
ATOM 710 C CA . ASP A 1 87 ? 20.986 1.747 -27.754 1.00 78.44 87 ASP A CA 1
ATOM 711 C C . ASP A 1 87 ? 22.258 2.398 -28.321 1.00 78.44 87 ASP A C 1
ATOM 713 O O . ASP A 1 87 ? 22.646 2.154 -29.468 1.00 78.44 87 ASP A O 1
ATOM 717 N N . ASN A 1 88 ? 22.937 3.226 -27.522 1.00 83.12 88 ASN A N 1
ATOM 718 C CA . ASN A 1 88 ? 24.193 3.858 -27.924 1.00 83.12 88 ASN A CA 1
ATOM 719 C C . ASN A 1 88 ? 25.318 2.831 -28.095 1.00 83.12 88 ASN A C 1
ATOM 721 O O . ASN A 1 88 ? 26.058 2.897 -29.078 1.00 83.12 88 ASN A O 1
ATOM 725 N N . LEU A 1 89 ? 25.427 1.866 -27.180 1.00 78.50 89 LEU A N 1
ATOM 726 C CA . LEU A 1 89 ? 26.411 0.788 -27.264 1.00 78.50 89 LEU A CA 1
ATOM 727 C C . LEU A 1 89 ? 26.178 -0.076 -28.507 1.00 78.50 89 LEU A C 1
ATOM 729 O O . LEU A 1 89 ? 27.134 -0.391 -29.212 1.00 78.50 89 LEU A O 1
ATOM 733 N N . HIS A 1 90 ? 24.918 -0.369 -28.838 1.00 75.00 90 HIS A N 1
ATOM 734 C CA . HIS A 1 90 ? 24.572 -1.087 -30.060 1.00 75.00 90 HIS A CA 1
ATOM 735 C C . HIS A 1 90 ? 24.973 -0.312 -31.322 1.00 75.00 90 HIS A C 1
ATOM 737 O O . HIS A 1 90 ? 25.555 -0.883 -32.241 1.00 75.00 90 HIS A O 1
ATOM 743 N N . LYS A 1 91 ? 24.734 1.006 -31.374 1.00 80.00 91 LYS A N 1
ATOM 744 C CA . LYS A 1 91 ? 25.196 1.838 -32.502 1.00 80.00 91 LYS A CA 1
ATOM 745 C C . LYS A 1 91 ? 26.718 1.797 -32.652 1.00 80.00 91 LYS A C 1
ATOM 747 O O . LYS A 1 91 ? 27.206 1.638 -33.767 1.00 80.00 91 LYS A O 1
ATOM 752 N N . ILE A 1 92 ? 27.458 1.896 -31.545 1.00 79.56 92 ILE A N 1
ATOM 753 C CA . ILE A 1 92 ? 28.927 1.799 -31.546 1.00 79.56 92 ILE A CA 1
ATOM 754 C C . ILE A 1 92 ? 29.376 0.422 -32.047 1.00 79.56 92 ILE A C 1
ATOM 756 O O . ILE A 1 92 ? 30.279 0.339 -32.874 1.00 79.56 92 ILE A O 1
ATOM 760 N N . GLU A 1 93 ? 28.731 -0.653 -31.595 1.00 75.88 93 GLU A N 1
ATOM 761 C CA . GLU A 1 93 ? 29.000 -2.017 -32.055 1.00 75.88 93 GLU A CA 1
ATOM 762 C C . GLU A 1 93 ? 28.812 -2.150 -33.577 1.00 75.88 93 GLU A C 1
ATOM 764 O O . GLU A 1 93 ? 29.665 -2.719 -34.261 1.00 75.88 93 GLU A O 1
ATOM 769 N N . GLN A 1 94 ? 27.727 -1.591 -34.124 1.00 76.38 94 GLN A N 1
ATOM 770 C CA . GLN A 1 94 ? 27.456 -1.595 -35.566 1.00 76.38 94 GLN A CA 1
ATOM 771 C C . GLN A 1 94 ? 28.502 -0.796 -36.354 1.00 76.38 94 GLN A C 1
ATOM 773 O O . GLN A 1 94 ? 28.973 -1.257 -37.394 1.00 76.38 94 GLN A O 1
ATOM 778 N N . GLU A 1 95 ? 28.904 0.378 -35.865 1.00 81.38 95 GLU A N 1
ATOM 779 C CA . GLU A 1 95 ? 29.963 1.178 -36.492 1.00 81.38 95 GLU A CA 1
ATOM 780 C C . GLU A 1 95 ? 31.320 0.461 -36.445 1.00 81.38 95 GLU A C 1
ATOM 782 O O . GLU A 1 95 ? 32.014 0.389 -37.459 1.00 81.38 95 GLU A O 1
ATOM 787 N N . LEU A 1 96 ? 31.672 -0.170 -35.319 1.00 75.62 96 LEU A N 1
ATOM 788 C CA . LEU A 1 96 ? 32.878 -0.994 -35.217 1.00 75.62 96 LEU A CA 1
ATOM 789 C C . LEU A 1 96 ? 32.841 -2.162 -36.204 1.00 75.62 96 LEU A C 1
ATOM 791 O O . LEU A 1 96 ? 33.818 -2.371 -36.920 1.00 75.62 96 LEU A O 1
ATOM 795 N N . LYS A 1 97 ? 31.718 -2.884 -36.309 1.00 74.19 97 LYS A N 1
ATOM 796 C CA . LYS A 1 97 ? 31.537 -3.955 -37.303 1.00 74.19 97 LYS A CA 1
ATOM 797 C C . LYS A 1 97 ? 31.771 -3.456 -38.731 1.00 74.19 97 LYS A C 1
ATOM 799 O O . LYS A 1 97 ? 32.454 -4.138 -39.492 1.00 74.19 97 LYS A O 1
ATOM 804 N N . LYS A 1 98 ? 31.274 -2.266 -39.089 1.00 77.25 98 LYS A N 1
ATOM 805 C CA . LYS A 1 98 ? 31.530 -1.649 -40.405 1.00 77.25 98 LYS A CA 1
ATOM 806 C C . LYS A 1 98 ? 33.005 -1.305 -40.605 1.00 77.25 98 LYS A C 1
ATOM 808 O O . LYS A 1 98 ? 33.554 -1.619 -41.657 1.00 77.25 98 LYS A O 1
ATOM 813 N N . ILE A 1 99 ? 33.655 -0.695 -39.610 1.00 75.25 99 ILE A N 1
ATOM 814 C CA . ILE A 1 99 ? 35.083 -0.335 -39.665 1.00 75.25 99 ILE A CA 1
ATOM 815 C C . ILE A 1 99 ? 35.950 -1.587 -39.808 1.00 75.25 99 ILE A C 1
ATOM 817 O O . ILE A 1 99 ? 36.873 -1.610 -40.623 1.00 75.25 99 ILE A O 1
ATOM 821 N N . PHE A 1 100 ? 35.656 -2.638 -39.043 1.00 71.50 100 PHE A N 1
ATOM 822 C CA . PHE A 1 100 ? 36.343 -3.916 -39.164 1.00 71.50 100 PHE A CA 1
ATOM 823 C C . PHE A 1 100 ? 36.096 -4.527 -40.541 1.00 71.50 100 PHE A C 1
ATOM 825 O O . PHE A 1 100 ? 37.068 -4.830 -41.221 1.00 71.50 100 PHE A O 1
ATOM 832 N N . ALA A 1 101 ? 34.850 -4.623 -41.012 1.00 67.94 101 ALA A N 1
ATOM 833 C CA . ALA A 1 101 ? 34.541 -5.134 -42.351 1.00 67.94 101 ALA A CA 1
ATOM 834 C C . ALA A 1 101 ? 35.276 -4.361 -43.467 1.00 67.94 101 ALA A C 1
ATOM 836 O O . ALA A 1 101 ? 35.831 -4.971 -44.382 1.00 67.94 101 ALA A O 1
ATOM 837 N N . PHE A 1 102 ? 35.357 -3.030 -43.360 1.00 62.50 102 PHE A N 1
ATOM 838 C CA . PHE A 1 102 ? 36.112 -2.178 -44.280 1.00 62.50 102 PHE A CA 1
ATOM 839 C C . PHE A 1 102 ? 37.622 -2.466 -44.225 1.00 62.50 102 PHE A C 1
ATOM 841 O O . PHE A 1 102 ? 38.253 -2.687 -45.259 1.00 62.50 102 PHE A O 1
ATOM 848 N N . ASN A 1 103 ? 38.206 -2.550 -43.027 1.00 56.25 103 ASN A N 1
ATOM 849 C CA . ASN A 1 103 ? 39.630 -2.844 -42.849 1.00 56.25 103 ASN A CA 1
ATOM 850 C C . ASN A 1 103 ? 40.005 -4.279 -43.260 1.00 56.25 103 ASN A C 1
ATOM 852 O O . ASN A 1 103 ? 41.082 -4.475 -43.822 1.00 56.25 103 ASN A O 1
ATOM 856 N N . TYR A 1 104 ? 39.120 -5.259 -43.053 1.00 52.97 104 TYR A N 1
ATOM 857 C CA . TYR A 1 104 ? 39.283 -6.634 -43.538 1.00 52.97 104 TYR A CA 1
ATOM 858 C C . TYR A 1 104 ? 39.216 -6.714 -45.069 1.00 52.97 104 TYR A C 1
ATOM 860 O O . TYR A 1 104 ? 39.927 -7.521 -45.660 1.00 52.97 104 TYR A O 1
ATOM 868 N N . SER A 1 105 ? 38.443 -5.843 -45.732 1.00 52.88 105 SER A N 1
ATOM 869 C CA . SER A 1 105 ? 38.465 -5.743 -47.200 1.00 52.88 105 SER A CA 1
ATOM 870 C C . SER A 1 105 ? 39.786 -5.167 -47.740 1.00 52.88 105 SER A C 1
ATOM 872 O O . SER A 1 105 ? 40.195 -5.496 -48.851 1.00 52.88 105 SER A O 1
ATOM 874 N N . CYS A 1 106 ? 40.490 -4.359 -46.934 1.00 48.03 106 CYS A N 1
ATOM 875 C CA . CYS A 1 106 ? 41.741 -3.693 -47.310 1.00 48.03 106 CYS A CA 1
ATOM 876 C C . CYS A 1 106 ? 43.023 -4.425 -46.869 1.00 48.03 106 CYS A C 1
ATOM 878 O O . CYS A 1 106 ? 44.096 -4.105 -47.383 1.00 48.03 106 CYS A O 1
ATOM 880 N N . LYS A 1 107 ? 42.965 -5.381 -45.928 1.00 45.94 107 LYS A N 1
ATOM 881 C CA . LYS A 1 107 ? 44.151 -6.086 -45.406 1.00 45.94 107 LYS A CA 1
ATOM 882 C C . LYS A 1 107 ? 43.926 -7.606 -45.310 1.00 45.94 107 LYS A C 1
ATOM 884 O O . LYS A 1 107 ? 43.492 -8.103 -44.280 1.00 45.94 107 LYS A O 1
ATOM 889 N N . GLN A 1 108 ? 44.364 -8.299 -46.373 1.00 45.44 108 GLN A N 1
ATOM 890 C CA . GLN A 1 108 ? 44.842 -9.700 -46.427 1.00 45.44 108 GLN A CA 1
ATOM 891 C C . GLN A 1 108 ? 43.776 -10.830 -46.433 1.00 45.44 108 GLN A C 1
ATOM 893 O O . GLN A 1 108 ? 43.102 -11.105 -45.450 1.00 45.44 108 GLN A O 1
ATOM 898 N N . ALA A 1 109 ? 43.569 -11.532 -47.564 1.00 47.31 109 ALA A N 1
ATOM 899 C CA . ALA A 1 109 ? 44.248 -12.807 -47.873 1.00 47.31 109 ALA A CA 1
ATOM 900 C C . ALA A 1 109 ? 45.118 -13.321 -46.712 1.00 47.31 109 ALA A C 1
ATOM 902 O O . ALA A 1 109 ? 46.147 -12.731 -46.436 1.00 47.31 109 ALA A O 1
ATOM 903 N N . SER A 1 110 ? 44.714 -14.423 -46.074 1.00 46.31 110 SER A N 1
ATOM 904 C CA . SER A 1 110 ? 45.424 -15.136 -44.995 1.00 46.31 110 SER A CA 1
ATOM 905 C C . SER A 1 110 ? 45.597 -14.391 -43.661 1.00 46.31 110 SER A C 1
ATOM 907 O O . SER A 1 110 ? 46.643 -13.828 -43.384 1.00 46.31 110 SER A O 1
ATOM 909 N N . HIS A 1 111 ? 44.605 -14.470 -42.773 1.00 42.59 111 HIS A N 1
ATOM 910 C CA . HIS A 1 111 ? 44.715 -15.260 -41.534 1.00 42.59 111 HIS A CA 1
ATOM 911 C C . HIS A 1 111 ? 43.439 -15.135 -40.689 1.00 42.59 111 HIS A C 1
ATOM 913 O O . HIS A 1 111 ? 42.942 -14.045 -40.422 1.00 42.59 111 HIS A O 1
ATOM 919 N N . HIS A 1 112 ? 42.903 -16.290 -40.285 1.00 50.31 112 HIS A N 1
ATOM 920 C CA . HIS A 1 112 ? 41.798 -16.421 -39.339 1.00 50.31 112 HIS A CA 1
ATOM 921 C C . HIS A 1 112 ? 42.119 -15.710 -38.024 1.00 50.31 112 HIS A C 1
ATOM 923 O O . HIS A 1 112 ? 43.018 -16.141 -37.308 1.00 50.31 112 HIS A O 1
ATOM 929 N N . PHE A 1 113 ? 41.330 -14.699 -37.663 1.00 42.72 113 PHE A N 1
ATOM 930 C CA . PHE A 1 113 ? 41.280 -14.218 -36.289 1.00 42.72 113 PHE A CA 1
ATOM 931 C C . PHE A 1 113 ? 39.834 -14.086 -35.821 1.00 42.72 113 PHE A C 1
ATOM 933 O O . PHE A 1 113 ? 38.987 -13.482 -36.475 1.00 42.72 113 PHE A O 1
ATOM 940 N N . TYR A 1 114 ? 39.596 -14.732 -34.681 1.00 44.97 114 TYR A N 1
ATOM 941 C CA . TYR A 1 114 ? 38.374 -14.758 -33.892 1.00 44.97 114 TYR A CA 1
ATOM 942 C C . TYR A 1 114 ? 37.809 -13.347 -33.697 1.00 44.97 114 TYR A C 1
ATOM 944 O O . TYR A 1 114 ? 38.458 -12.490 -33.098 1.00 44.97 114 TYR A O 1
ATOM 952 N N . HIS A 1 115 ? 36.579 -13.123 -34.154 1.00 49.12 115 HIS A N 1
ATOM 953 C CA . HIS A 1 115 ? 35.812 -11.947 -33.765 1.00 49.12 115 HIS A CA 1
ATOM 954 C C . HIS A 1 115 ? 35.235 -12.219 -32.366 1.00 49.12 115 HIS A C 1
ATOM 956 O O . HIS A 1 115 ? 34.512 -13.209 -32.214 1.00 49.12 115 HIS A O 1
ATOM 962 N N . PRO A 1 116 ? 35.509 -11.399 -31.335 1.00 45.31 116 PRO A N 1
ATOM 963 C CA . PRO A 1 116 ? 34.777 -11.522 -30.090 1.00 45.31 116 PRO A CA 1
ATOM 964 C C . PRO A 1 116 ? 33.328 -11.150 -30.392 1.00 45.31 116 PRO A C 1
ATOM 966 O O . PRO A 1 116 ? 33.038 -10.041 -30.850 1.00 45.31 116 PRO A O 1
ATOM 969 N N . SER A 1 117 ? 32.420 -12.100 -30.187 1.00 50.56 117 SER A N 1
ATOM 970 C CA . SER A 1 117 ? 30.989 -11.841 -30.140 1.00 50.56 117 SER A CA 1
ATOM 971 C C . SER A 1 117 ? 30.740 -10.900 -28.964 1.00 50.56 117 SER A C 1
ATOM 973 O O . SER A 1 117 ? 30.673 -11.334 -27.813 1.00 50.56 117 SER A O 1
ATOM 975 N N . ILE A 1 118 ? 30.674 -9.599 -29.239 1.00 50.81 118 ILE A N 1
ATOM 976 C CA . ILE A 1 118 ? 30.196 -8.614 -28.275 1.00 50.81 118 ILE A CA 1
ATOM 977 C C . ILE A 1 118 ? 28.724 -8.956 -28.083 1.00 50.81 118 ILE A C 1
ATOM 979 O O . ILE A 1 118 ? 27.926 -8.787 -28.997 1.00 50.81 118 ILE A O 1
ATOM 983 N N . ASN A 1 119 ? 28.401 -9.573 -26.951 1.00 49.69 119 ASN A N 1
ATOM 984 C CA . ASN A 1 119 ? 27.046 -10.002 -26.650 1.00 49.69 119 ASN A CA 1
ATOM 985 C C . ASN A 1 119 ? 26.206 -8.728 -26.451 1.00 49.69 119 ASN A C 1
ATOM 987 O O . ASN A 1 119 ? 26.474 -7.999 -25.489 1.00 49.69 119 ASN A O 1
ATOM 991 N N . PRO A 1 120 ? 25.265 -8.392 -27.354 1.00 53.53 120 PRO A N 1
ATOM 992 C CA . PRO A 1 120 ? 24.462 -7.193 -27.188 1.00 53.53 120 PRO A CA 1
ATOM 993 C C . PRO A 1 120 ? 23.624 -7.386 -25.929 1.00 53.53 120 PRO A C 1
ATOM 995 O O . PRO A 1 120 ? 23.024 -8.443 -25.736 1.00 53.53 120 PRO A O 1
ATOM 998 N N . CYS A 1 121 ? 23.619 -6.396 -25.040 1.00 53.12 121 CYS A N 1
ATOM 999 C CA . CYS A 1 121 ? 22.804 -6.429 -23.834 1.00 53.12 121 CYS A CA 1
ATOM 1000 C C . CYS A 1 121 ? 21.351 -6.760 -24.213 1.00 53.12 121 CYS A C 1
ATOM 1002 O O . CYS A 1 121 ? 20.661 -5.933 -24.808 1.00 53.12 121 CYS A O 1
ATOM 1004 N N . ILE A 1 122 ? 20.892 -7.975 -23.896 1.00 54.84 122 ILE A N 1
ATOM 1005 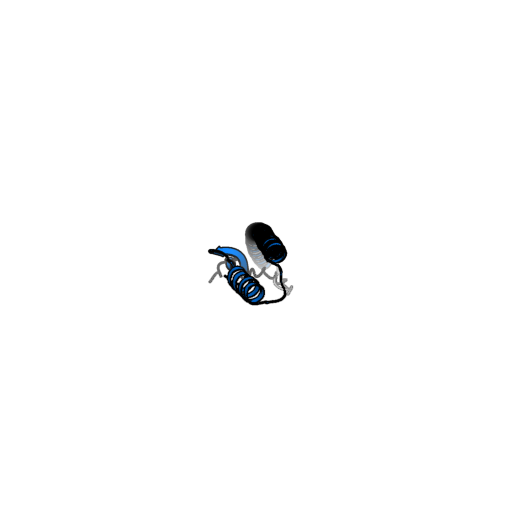C CA . ILE A 1 122 ? 19.504 -8.378 -24.119 1.00 54.84 122 ILE A CA 1
ATOM 1006 C C . ILE A 1 122 ? 18.680 -7.708 -23.024 1.00 54.84 122 ILE A C 1
ATOM 1008 O O . ILE A 1 122 ? 18.605 -8.183 -21.893 1.00 54.84 122 ILE A O 1
ATOM 1012 N N . LEU A 1 123 ? 18.100 -6.562 -23.360 1.00 58.66 123 LEU A N 1
ATOM 1013 C CA . LEU A 1 123 ? 17.111 -5.891 -22.531 1.00 58.66 123 LEU A CA 1
ATOM 1014 C C . LEU A 1 123 ? 15.768 -6.599 -22.710 1.00 58.66 123 LEU A C 1
ATOM 1016 O O . LEU A 1 123 ? 15.117 -6.458 -23.743 1.00 58.66 123 LEU A O 1
ATOM 1020 N N . ILE A 1 124 ? 15.392 -7.396 -21.713 1.00 63.41 124 ILE A N 1
ATOM 1021 C CA . ILE A 1 124 ? 14.106 -8.097 -21.655 1.00 63.41 124 ILE A CA 1
ATOM 1022 C C . ILE A 1 124 ? 13.071 -7.148 -21.045 1.00 63.41 124 ILE A C 1
ATOM 1024 O O . ILE A 1 124 ? 13.388 -6.416 -20.108 1.00 63.41 124 ILE A O 1
ATOM 1028 N N . ASP A 1 125 ? 11.843 -7.161 -21.566 1.00 69.31 125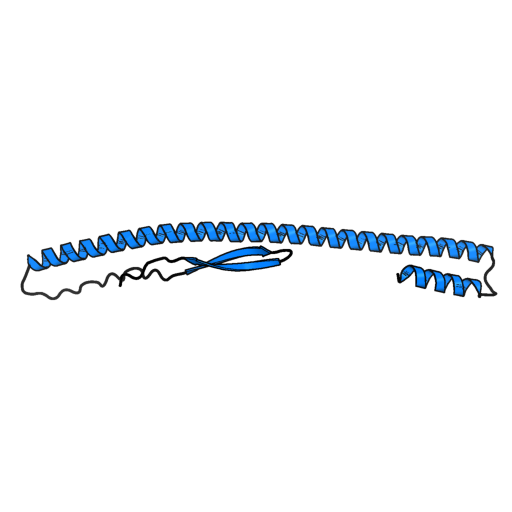 ASP A N 1
ATOM 1029 C CA . ASP A 1 125 ? 10.713 -6.457 -20.955 1.00 69.31 125 ASP A CA 1
ATOM 1030 C C . ASP A 1 125 ? 10.617 -6.780 -19.460 1.00 69.31 125 ASP A C 1
ATOM 1032 O O . ASP A 1 125 ? 10.735 -7.936 -19.049 1.00 69.31 125 ASP A O 1
ATOM 1036 N N . THR A 1 126 ? 10.374 -5.756 -18.649 1.00 77.12 126 THR A N 1
ATOM 1037 C CA . THR A 1 126 ? 10.277 -5.900 -17.193 1.00 77.12 126 THR A CA 1
ATOM 1038 C C . THR A 1 126 ? 8.924 -5.417 -16.685 1.00 77.12 126 THR A C 1
ATOM 1040 O O . THR A 1 126 ? 8.192 -4.717 -17.387 1.00 77.12 126 THR A O 1
ATOM 1043 N N . GLN A 1 127 ? 8.565 -5.821 -15.472 1.00 83.69 127 GLN A N 1
ATOM 1044 C CA . GLN A 1 127 ? 7.329 -5.430 -14.801 1.00 83.69 127 GLN A CA 1
ATOM 1045 C C . GLN A 1 127 ? 7.677 -4.596 -13.572 1.00 83.69 127 GLN A C 1
ATOM 1047 O O . GLN A 1 127 ? 8.388 -5.073 -12.691 1.00 83.69 127 GLN A O 1
ATOM 1052 N N . MET A 1 128 ? 7.179 -3.362 -13.514 1.00 85.25 128 MET A N 1
ATOM 1053 C CA . MET A 1 128 ? 7.325 -2.506 -12.340 1.00 85.25 128 MET A CA 1
ATOM 1054 C C . MET A 1 128 ? 6.138 -2.672 -11.408 1.00 85.25 128 MET A C 1
ATOM 1056 O O . MET A 1 128 ? 5.010 -2.474 -11.862 1.00 85.25 128 MET A O 1
ATOM 1060 N N . PRO A 1 129 ? 6.358 -3.015 -10.131 1.00 85.75 129 PRO A N 1
ATOM 1061 C CA . PRO A 1 129 ? 5.291 -2.988 -9.149 1.00 85.75 129 PRO A CA 1
ATOM 1062 C C . PRO A 1 129 ? 4.829 -1.546 -8.912 1.00 85.75 129 PRO A C 1
ATOM 1064 O O . PRO A 1 129 ? 5.613 -0.616 -9.043 1.00 85.75 129 PRO A O 1
ATOM 1067 N N . PHE A 1 130 ? 3.568 -1.359 -8.551 1.00 90.62 130 PHE A N 1
ATOM 1068 C CA . PHE A 1 130 ? 3.067 -0.122 -7.955 1.00 90.62 130 PHE A CA 1
ATOM 1069 C C . PHE A 1 130 ? 1.826 -0.440 -7.120 1.00 90.62 130 PHE A C 1
ATOM 1071 O O . PHE A 1 130 ? 1.166 -1.461 -7.328 1.00 90.62 130 PHE A O 1
ATOM 1078 N N . LEU A 1 131 ? 1.524 0.402 -6.138 1.00 90.38 131 LEU A N 1
ATOM 1079 C CA . LEU A 1 131 ? 0.386 0.226 -5.246 1.00 90.38 131 LEU A CA 1
ATOM 1080 C C . LEU A 1 131 ? -0.717 1.228 -5.572 1.00 90.38 131 LEU A C 1
ATOM 1082 O O . LEU A 1 131 ? -0.495 2.439 -5.592 1.00 90.38 131 LEU A O 1
ATOM 1086 N N . VAL A 1 132 ? -1.929 0.707 -5.758 1.00 88.81 132 VAL A N 1
ATOM 1087 C CA . VAL A 1 132 ? -3.150 1.496 -5.937 1.00 88.81 132 VAL A CA 1
ATOM 1088 C C . VAL A 1 132 ? -4.010 1.370 -4.690 1.00 88.81 132 VAL A C 1
ATOM 1090 O O . VAL A 1 132 ? -4.314 0.264 -4.237 1.00 88.81 132 VAL A O 1
ATOM 1093 N N . LYS A 1 133 ? -4.440 2.505 -4.139 1.00 86.00 133 LYS A N 1
ATOM 1094 C CA . LYS A 1 133 ? -5.449 2.528 -3.081 1.00 86.00 133 LYS A CA 1
ATOM 1095 C C . LYS A 1 133 ? -6.842 2.470 -3.711 1.00 86.00 133 LYS A C 1
ATOM 1097 O O . LYS A 1 133 ? -7.232 3.386 -4.433 1.00 86.00 133 LYS A O 1
ATOM 1102 N N . GLN A 1 134 ? -7.595 1.413 -3.420 1.00 88.88 134 GLN A N 1
ATOM 1103 C CA . GLN A 1 134 ? -9.007 1.285 -3.786 1.00 88.88 134 GLN A CA 1
ATOM 1104 C C . GLN A 1 134 ? -9.841 1.088 -2.525 1.00 88.88 134 GLN A C 1
ATOM 1106 O O . GLN A 1 134 ? -9.648 0.120 -1.788 1.00 88.88 134 GLN A O 1
ATOM 1111 N N . GLU A 1 135 ? -10.767 2.017 -2.285 1.00 85.25 135 GLU A N 1
ATOM 1112 C CA . GLU A 1 135 ? -11.597 2.058 -1.077 1.00 85.25 135 GLU A CA 1
ATOM 1113 C C . GLU A 1 135 ? -10.728 1.969 0.197 1.00 85.25 135 GLU A C 1
ATOM 1115 O O . GLU A 1 135 ? -10.031 2.925 0.540 1.00 85.25 135 GLU A O 1
ATOM 1120 N N . ASN A 1 136 ? -10.724 0.800 0.849 1.00 81.56 136 ASN A N 1
ATOM 1121 C CA . ASN A 1 136 ? -10.015 0.503 2.096 1.00 81.56 136 ASN A CA 1
ATOM 1122 C C . ASN A 1 136 ? -8.918 -0.564 1.923 1.00 81.56 136 ASN A C 1
ATOM 1124 O O . ASN A 1 136 ? -8.592 -1.281 2.871 1.00 81.56 136 ASN A O 1
ATOM 1128 N N . LYS A 1 137 ? -8.397 -0.749 0.705 1.00 85.44 137 LYS A N 1
ATOM 1129 C CA . LYS A 1 137 ? -7.380 -1.763 0.401 1.00 85.44 137 LYS A CA 1
ATOM 1130 C C . LYS A 1 137 ? -6.288 -1.191 -0.496 1.00 85.44 137 LYS A C 1
ATOM 1132 O O . LYS A 1 137 ? -6.552 -0.374 -1.376 1.00 85.44 137 LYS A O 1
ATOM 1137 N N . PHE A 1 138 ? -5.070 -1.678 -0.289 1.00 86.88 138 PHE A N 1
ATOM 1138 C CA . PHE A 1 138 ? -3.953 -1.468 -1.202 1.00 86.88 138 PHE A CA 1
ATOM 1139 C C . PHE A 1 138 ? -3.841 -2.674 -2.127 1.00 86.88 138 PHE A C 1
ATOM 1141 O O . PHE A 1 138 ? -3.796 -3.815 -1.663 1.00 86.88 138 PHE A O 1
ATOM 1148 N N . ILE A 1 139 ? -3.820 -2.417 -3.428 1.00 91.19 139 ILE A N 1
ATOM 1149 C CA . ILE A 1 139 ? -3.701 -3.433 -4.469 1.00 91.19 139 ILE A CA 1
ATOM 1150 C C . ILE A 1 139 ? -2.326 -3.284 -5.103 1.00 91.19 139 ILE A C 1
ATOM 1152 O O . ILE A 1 139 ? -1.973 -2.204 -5.572 1.00 91.19 139 ILE A O 1
ATOM 1156 N N . LEU A 1 140 ? -1.554 -4.372 -5.095 1.00 89.62 140 LEU A N 1
ATOM 1157 C CA . LEU A 1 140 ? -0.289 -4.452 -5.813 1.00 89.62 140 LEU A CA 1
ATOM 1158 C C . LEU A 1 140 ? -0.573 -4.752 -7.281 1.00 89.62 140 LEU A C 1
ATOM 1160 O O . LEU A 1 140 ? -1.038 -5.839 -7.624 1.00 89.62 140 LEU A O 1
ATOM 1164 N N . GLU A 1 141 ? -0.266 -3.787 -8.130 1.00 91.62 141 GLU A N 1
ATOM 1165 C CA . GLU A 1 141 ? -0.349 -3.909 -9.575 1.00 91.62 141 GLU A CA 1
ATOM 1166 C C . GLU A 1 141 ? 1.050 -3.926 -10.187 1.00 91.62 141 GLU A C 1
ATOM 1168 O O . GLU A 1 141 ? 2.052 -3.633 -9.531 1.00 91.62 141 GLU A O 1
ATOM 1173 N N . THR A 1 142 ? 1.127 -4.315 -11.459 1.00 88.31 142 THR A N 1
ATOM 1174 C CA . THR A 1 142 ? 2.376 -4.279 -12.215 1.00 88.31 142 THR A CA 1
ATOM 1175 C C . THR A 1 142 ? 2.181 -3.579 -13.549 1.00 88.31 142 THR A C 1
ATOM 1177 O O . THR A 1 142 ? 1.215 -3.822 -14.272 1.00 88.31 142 THR A O 1
ATOM 1180 N N . LYS A 1 143 ? 3.117 -2.699 -13.892 1.00 85.44 143 LYS A N 1
ATOM 1181 C CA . LYS A 1 143 ? 3.175 -1.993 -15.168 1.00 85.44 143 LYS A CA 1
ATOM 1182 C C . LYS A 1 143 ? 4.276 -2.608 -16.013 1.00 85.44 143 LYS A C 1
ATOM 1184 O O . LYS A 1 143 ? 5.434 -2.660 -15.602 1.00 85.44 143 LYS A O 1
ATOM 1189 N N . LYS A 1 144 ? 3.932 -3.062 -17.216 1.00 84.69 144 LYS A N 1
ATOM 1190 C CA . LYS A 1 144 ? 4.928 -3.555 -18.169 1.00 84.69 144 LYS A CA 1
ATOM 1191 C C . LYS A 1 144 ? 5.743 -2.379 -18.717 1.00 84.69 144 LYS A C 1
ATOM 1193 O O . LYS A 1 144 ? 5.171 -1.421 -19.233 1.00 84.69 144 LYS A O 1
ATOM 1198 N N . ILE A 1 145 ? 7.066 -2.481 -18.644 1.00 78.00 145 ILE A N 1
ATOM 1199 C CA . ILE A 1 145 ? 8.004 -1.546 -19.264 1.00 78.00 145 ILE A CA 1
ATOM 1200 C C . ILE A 1 145 ? 8.682 -2.241 -20.439 1.00 78.00 145 ILE A C 1
ATOM 1202 O O . ILE A 1 145 ? 9.422 -3.212 -20.270 1.00 78.00 145 ILE A O 1
ATOM 1206 N N . GLU A 1 146 ? 8.436 -1.707 -21.634 1.00 73.38 146 GLU A N 1
ATOM 1207 C CA . GLU A 1 146 ? 9.045 -2.191 -22.871 1.00 73.38 146 GLU A CA 1
ATOM 1208 C C . GLU A 1 146 ? 10.428 -1.567 -23.076 1.00 73.38 146 GLU A C 1
ATOM 1210 O O . GLU A 1 146 ? 10.589 -0.399 -23.469 1.00 73.38 146 GLU A O 1
ATOM 1215 N N . LEU A 1 147 ? 11.459 -2.363 -22.804 1.00 67.06 147 LEU A N 1
ATOM 1216 C CA . LEU A 1 147 ? 12.839 -1.891 -22.849 1.00 67.06 147 LEU A CA 1
ATOM 1217 C C . LEU A 1 147 ? 13.416 -1.915 -24.266 1.00 67.06 147 LEU A C 1
ATOM 1219 O O . LEU A 1 147 ? 14.244 -1.067 -24.564 1.00 67.06 147 LEU A O 1
ATOM 1223 N N . LEU A 1 148 ? 12.907 -2.728 -25.192 1.00 62.66 148 LEU A N 1
ATOM 1224 C CA . LEU A 1 148 ? 13.244 -2.660 -26.621 1.00 62.66 148 LEU A CA 1
ATOM 1225 C C . LEU A 1 148 ? 12.032 -3.057 -27.474 1.00 62.66 148 LEU A C 1
ATOM 1227 O O . LEU A 1 148 ? 11.296 -3.973 -27.126 1.00 62.66 148 LEU A O 1
ATOM 1231 N N . LYS A 1 149 ? 11.845 -2.415 -28.635 1.00 53.94 149 LYS A N 1
ATOM 1232 C CA . LYS A 1 149 ? 11.014 -3.010 -29.691 1.00 53.94 149 LYS A CA 1
ATOM 1233 C C . LYS A 1 149 ? 11.875 -4.053 -30.388 1.00 53.94 149 LYS A C 1
ATOM 1235 O O . LYS A 1 149 ? 12.944 -3.708 -30.882 1.00 53.94 149 LYS A O 1
ATOM 1240 N N . ALA A 1 150 ? 11.421 -5.304 -30.437 1.00 46.84 150 ALA A N 1
ATOM 1241 C CA . ALA A 1 150 ? 12.063 -6.321 -31.259 1.00 46.84 150 ALA A CA 1
ATOM 1242 C C . ALA A 1 150 ? 12.151 -5.798 -32.702 1.00 46.84 150 ALA A C 1
ATOM 1244 O O . ALA A 1 150 ? 11.125 -5.591 -33.354 1.00 46.84 150 ALA A O 1
ATOM 1245 N N . HIS A 1 151 ? 13.366 -5.530 -33.183 1.00 42.38 151 HIS A N 1
ATOM 1246 C CA . HIS A 1 151 ? 13.590 -5.286 -34.600 1.00 42.38 151 HIS A CA 1
ATOM 1247 C C . HIS A 1 151 ? 13.313 -6.610 -35.324 1.00 42.38 151 HIS A C 1
ATOM 1249 O O . HIS A 1 151 ? 14.076 -7.563 -35.181 1.00 42.38 151 HIS A O 1
ATOM 1255 N N . LYS A 1 152 ? 12.157 -6.680 -35.993 1.00 33.62 152 LYS A N 1
ATOM 1256 C CA . LYS A 1 152 ? 11.832 -7.721 -36.975 1.00 33.62 152 LYS A CA 1
ATOM 1257 C C . LYS A 1 152 ? 12.620 -7.497 -38.256 1.00 33.62 152 LYS A C 1
ATOM 1259 O O . LYS A 1 152 ? 12.781 -6.311 -38.623 1.00 33.62 152 LYS A O 1
#